Protein AF-A0A1I2IPF7-F1 (afdb_monomer)

Sequence (119 aa):
ISAASQEQSQGIEQVNQAITSMDEVTQQNAALVEEASAAARALQEQAEALADSVSAYVLEAGVQAPASAPRSTHAMRPAGTAAPKPASRRPVAPSVRSNGNAAREGAASTAGQDQWTEF

Secondary s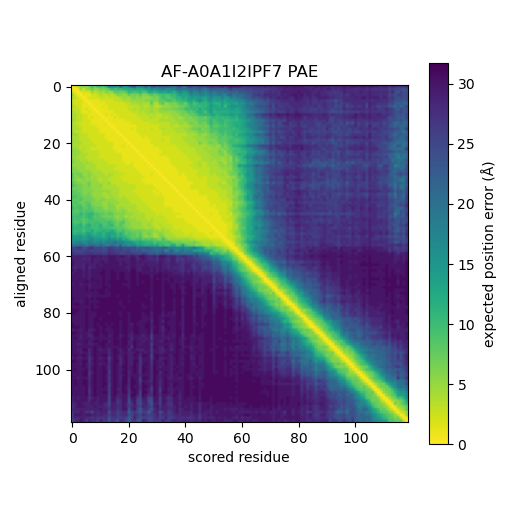tructure (DSSP, 8-state):
-HHHHHHHHHHHHHHHHHHHHHHHHHHHHHHHHHHHHHHHHHHHHHHHHHHHHHHT--------PPPP-PPP-PPPPP----PPPP-PPPP-----------------------SS---

Structure (mmCIF, N/CA/C/O backbone):
data_AF-A0A1I2IPF7-F1
#
_entry.id   AF-A0A1I2IPF7-F1
#
loop_
_atom_site.group_PDB
_atom_site.id
_atom_site.type_symbol
_atom_site.label_atom_id
_atom_site.label_alt_id
_atom_site.label_comp_id
_atom_site.label_asym_id
_atom_site.label_entity_id
_atom_site.label_seq_id
_atom_site.pdbx_PDB_ins_code
_atom_site.Cartn_x
_atom_site.Cartn_y
_atom_site.Cartn_z
_atom_site.occupancy
_atom_site.B_iso_or_equiv
_atom_site.auth_seq_id
_atom_site.auth_comp_id
_atom_site.auth_asym_id
_atom_site.auth_atom_id
_atom_site.pdbx_PDB_model_num
ATOM 1 N N . ILE A 1 1 ? -23.349 -5.215 38.277 1.00 63.47 1 ILE A N 1
ATOM 2 C CA . ILE A 1 1 ? -23.205 -6.171 37.150 1.00 63.47 1 ILE A CA 1
ATOM 3 C C . ILE A 1 1 ? -23.734 -5.543 35.860 1.00 63.47 1 ILE A C 1
ATOM 5 O O . ILE A 1 1 ? -22.938 -5.389 34.952 1.00 63.47 1 ILE A O 1
ATOM 9 N N . SER A 1 2 ? -24.978 -5.045 35.805 1.00 84.50 2 SER A N 1
ATOM 10 C CA . SER A 1 2 ? -25.543 -4.428 34.585 1.00 84.50 2 SER A CA 1
ATOM 11 C C . SER A 1 2 ? -24.724 -3.269 33.990 1.00 84.50 2 SER A C 1
ATOM 13 O O . SER A 1 2 ? -24.543 -3.230 32.782 1.00 84.50 2 SER A O 1
ATOM 15 N N . ALA A 1 3 ? -24.167 -2.369 34.813 1.00 88.06 3 ALA A N 1
ATOM 16 C CA . ALA A 1 3 ? -23.305 -1.282 34.323 1.00 88.06 3 ALA A CA 1
ATOM 17 C C . ALA A 1 3 ? -21.997 -1.793 33.684 1.00 88.06 3 ALA A C 1
ATOM 19 O O . ALA A 1 3 ? -21.622 -1.338 32.611 1.00 88.06 3 ALA A O 1
ATOM 20 N N . ALA A 1 4 ? -21.360 -2.799 34.294 1.00 88.00 4 ALA A N 1
ATOM 21 C CA . ALA A 1 4 ? -20.155 -3.431 33.749 1.00 88.00 4 ALA A CA 1
ATOM 22 C C . ALA A 1 4 ? -20.443 -4.186 32.437 1.00 88.00 4 ALA A C 1
ATOM 24 O O . ALA A 1 4 ? -19.642 -4.149 31.510 1.00 88.00 4 ALA A O 1
ATOM 25 N N . SER A 1 5 ? -21.610 -4.831 32.323 1.00 90.19 5 SER A N 1
ATOM 26 C CA . SER A 1 5 ? -22.047 -5.473 31.075 1.00 90.19 5 SER A CA 1
ATOM 27 C C . SER A 1 5 ? -22.331 -4.459 29.959 1.00 90.19 5 SER A C 1
ATOM 29 O O . SER A 1 5 ? -22.043 -4.739 28.797 1.00 90.19 5 SER A O 1
ATOM 31 N N . GLN A 1 6 ? -22.856 -3.277 30.295 1.00 92.31 6 GLN A N 1
ATOM 32 C CA . GLN A 1 6 ? -23.086 -2.200 29.328 1.00 92.31 6 GLN A CA 1
ATOM 33 C C . GLN A 1 6 ? -21.764 -1.650 28.775 1.00 92.31 6 GLN A C 1
ATOM 35 O O . GLN A 1 6 ? -21.626 -1.477 27.568 1.00 92.31 6 GLN A O 1
ATOM 40 N N . GLU A 1 7 ? -20.786 -1.413 29.649 1.00 92.81 7 GLU A N 1
ATOM 41 C CA . GLU A 1 7 ? -19.463 -0.896 29.286 1.00 92.81 7 GLU A CA 1
ATOM 42 C C . GLU A 1 7 ? -18.670 -1.909 28.449 1.00 92.81 7 GLU A C 1
ATOM 44 O O . GLU A 1 7 ? -18.085 -1.557 27.427 1.00 92.81 7 GLU A O 1
ATOM 49 N N . GLN A 1 8 ? -18.743 -3.195 28.800 1.00 94.06 8 GLN A N 1
ATOM 50 C CA . GLN A 1 8 ? -18.171 -4.262 27.982 1.00 94.06 8 GLN A CA 1
ATOM 51 C C . GLN A 1 8 ? -18.827 -4.337 26.595 1.00 94.06 8 GLN A C 1
ATOM 53 O O . GLN A 1 8 ? -18.126 -4.535 25.608 1.00 94.06 8 GLN A O 1
ATOM 58 N N . SER A 1 9 ? -20.151 -4.163 26.504 1.00 94.19 9 SER A N 1
ATOM 59 C CA . SER A 1 9 ? -20.864 -4.176 25.217 1.00 94.19 9 SER A CA 1
ATOM 60 C C . SER A 1 9 ? -20.419 -3.016 24.323 1.00 94.19 9 SER A C 1
ATOM 62 O O . SER A 1 9 ? -20.102 -3.235 23.158 1.00 94.19 9 SER A O 1
ATOM 64 N N . GLN A 1 10 ? -20.285 -1.812 24.888 1.00 95.31 10 GLN A N 1
ATOM 65 C CA . GLN A 1 10 ? -19.732 -0.652 24.176 1.00 95.31 10 GLN A CA 1
ATOM 66 C C . GLN A 1 10 ? -18.28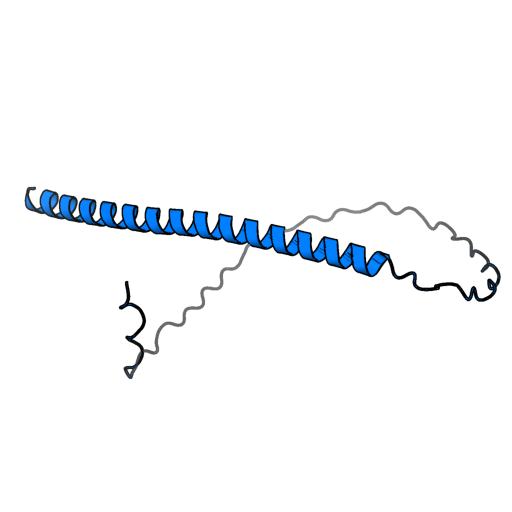1 -0.890 23.736 1.00 95.31 10 GLN A C 1
ATOM 68 O O . GLN A 1 10 ? -17.908 -0.549 22.615 1.00 95.31 10 GLN A O 1
ATOM 73 N N . GLY A 1 11 ? -17.465 -1.521 24.585 1.00 96.12 11 GLY A N 1
ATOM 74 C CA . GLY A 1 11 ? -16.102 -1.915 24.228 1.00 96.12 11 GLY A CA 1
ATOM 75 C C . GLY A 1 11 ? -16.060 -2.913 23.066 1.00 96.12 11 GLY A C 1
ATOM 76 O O . GLY A 1 11 ? -15.238 -2.771 22.167 1.00 96.12 11 GLY A O 1
ATOM 77 N N . ILE A 1 12 ? -16.969 -3.893 23.036 1.00 95.75 12 ILE A N 1
ATOM 78 C CA . ILE A 1 12 ? -17.068 -4.864 21.935 1.00 95.75 12 ILE A CA 1
ATOM 79 C C . ILE A 1 12 ? -17.478 -4.177 20.627 1.00 95.75 12 ILE A C 1
ATOM 81 O O . ILE A 1 12 ? -16.909 -4.494 19.585 1.00 95.75 12 ILE A O 1
ATOM 85 N N . GLU A 1 13 ? -18.412 -3.224 20.664 1.00 97.00 13 GLU A N 1
ATOM 86 C CA . GLU A 1 13 ? -18.796 -2.444 19.478 1.00 97.00 13 GLU A CA 1
ATOM 87 C C . GLU A 1 13 ? -17.616 -1.637 18.921 1.00 97.00 13 GLU A C 1
ATOM 89 O O . GLU A 1 13 ? -17.364 -1.674 17.718 1.00 97.00 13 GLU A O 1
ATOM 94 N N . GLN A 1 14 ? -16.839 -0.980 19.788 1.00 96.56 14 GLN A N 1
ATOM 95 C CA . GLN A 1 14 ? -15.633 -0.251 19.378 1.00 96.56 14 GLN A CA 1
ATOM 96 C C . GLN A 1 14 ? -14.578 -1.182 18.773 1.00 96.56 14 GLN A C 1
ATOM 98 O O . GLN A 1 14 ? -13.990 -0.865 17.741 1.00 96.56 14 GLN A O 1
ATOM 103 N N . VAL A 1 15 ? -14.358 -2.355 19.375 1.00 97.44 15 VAL A N 1
ATOM 104 C CA . VAL A 1 15 ? -13.443 -3.366 18.827 1.00 97.44 15 VAL A CA 1
ATOM 105 C C . VAL A 1 15 ? -13.931 -3.857 17.465 1.00 97.44 15 VAL A C 1
ATOM 107 O O . VAL A 1 15 ? -13.128 -4.004 16.549 1.00 97.44 15 VAL A O 1
ATOM 110 N N . ASN A 1 16 ? -15.233 -4.082 17.294 1.00 96.12 16 ASN A N 1
ATOM 111 C CA . ASN A 1 16 ? -15.795 -4.526 16.022 1.00 96.12 16 ASN A CA 1
ATOM 112 C C . ASN A 1 16 ? -15.628 -3.470 14.913 1.00 96.12 16 ASN A C 1
ATOM 114 O O . ASN A 1 16 ? -15.231 -3.808 13.796 1.00 96.12 16 ASN A O 1
ATOM 118 N N . GLN A 1 17 ? -15.842 -2.193 15.237 1.00 97.75 17 GLN A N 1
ATOM 119 C CA . GLN A 1 17 ? -15.567 -1.079 14.324 1.00 97.75 17 GLN A CA 1
ATOM 120 C C . GLN A 1 17 ? -14.081 -1.001 13.960 1.00 97.75 17 GLN A C 1
ATOM 122 O O . GLN A 1 17 ? -13.744 -0.899 12.782 1.00 97.75 17 GLN A O 1
ATOM 127 N N . ALA A 1 18 ? -13.189 -1.120 14.948 1.00 97.31 18 ALA A N 1
ATOM 128 C CA . ALA A 1 18 ? -11.749 -1.122 14.712 1.00 97.31 18 ALA A CA 1
ATOM 129 C C . ALA A 1 18 ? -11.320 -2.290 13.811 1.00 97.31 18 ALA A C 1
ATOM 131 O O . ALA A 1 18 ? -10.544 -2.085 12.885 1.00 97.31 18 ALA A O 1
ATOM 132 N N . ILE A 1 19 ? -11.860 -3.495 14.024 1.00 97.75 19 ILE A N 1
ATOM 133 C CA . ILE A 1 19 ? -11.595 -4.662 13.169 1.00 97.75 19 ILE A CA 1
ATOM 134 C C . ILE A 1 19 ? -12.065 -4.403 11.736 1.00 97.75 19 ILE A C 1
ATOM 136 O O . ILE A 1 19 ? -11.335 -4.712 10.801 1.00 97.75 19 ILE A O 1
ATOM 140 N N . THR A 1 20 ? -13.246 -3.810 11.564 1.00 97.69 20 THR A N 1
ATOM 141 C CA . THR A 1 20 ? -13.791 -3.490 10.237 1.00 97.69 20 THR A CA 1
ATOM 142 C C . THR A 1 20 ? -12.897 -2.487 9.503 1.00 97.69 20 THR A C 1
ATOM 144 O O . THR A 1 20 ? -12.544 -2.708 8.350 1.00 97.69 20 THR A O 1
ATOM 147 N N . SER A 1 21 ? -12.449 -1.434 10.193 1.00 97.25 21 SER A N 1
ATOM 148 C CA . SER A 1 21 ? -11.508 -0.452 9.638 1.00 97.25 21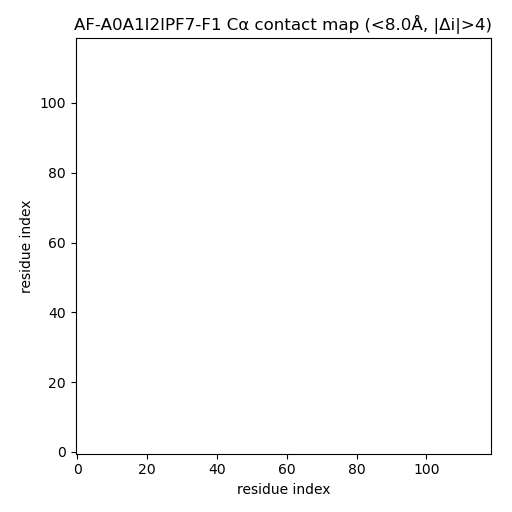 SER A CA 1
ATOM 149 C C . SER A 1 21 ? -10.138 -1.067 9.319 1.00 97.25 21 SER A C 1
ATOM 151 O O . SER A 1 21 ? -9.559 -0.798 8.268 1.00 97.25 21 SER A O 1
ATOM 153 N N . MET A 1 22 ? -9.615 -1.937 10.190 1.00 97.12 22 MET A N 1
ATOM 154 C CA . MET A 1 22 ? -8.356 -2.643 9.932 1.00 97.12 22 MET A CA 1
ATOM 155 C C . MET A 1 22 ? -8.467 -3.601 8.741 1.00 97.12 22 MET A C 1
ATOM 157 O O . MET A 1 22 ? -7.496 -3.740 7.995 1.00 97.12 22 MET A O 1
ATOM 161 N N . ASP A 1 23 ? -9.617 -4.248 8.545 1.00 98.25 23 ASP A N 1
ATOM 162 C CA . ASP A 1 23 ? -9.864 -5.102 7.382 1.00 98.25 23 ASP A CA 1
ATOM 163 C C . ASP A 1 23 ? -9.919 -4.273 6.095 1.00 98.25 23 ASP A C 1
ATOM 165 O O . ASP A 1 23 ? -9.242 -4.606 5.127 1.00 98.25 23 ASP A O 1
ATOM 169 N N . GLU A 1 24 ? -10.605 -3.130 6.109 1.00 98.25 24 GLU A N 1
ATOM 170 C CA . GLU A 1 24 ? -10.649 -2.202 4.974 1.00 98.25 24 GLU A CA 1
ATOM 171 C C . GLU A 1 24 ? -9.247 -1.722 4.563 1.00 98.25 24 GLU A C 1
ATOM 173 O O . GLU A 1 24 ? -8.871 -1.804 3.391 1.00 98.25 24 GLU A O 1
ATOM 178 N N . VAL A 1 25 ? -8.417 -1.315 5.529 1.00 97.56 25 VAL A N 1
ATOM 179 C CA . VAL A 1 25 ? -7.018 -0.933 5.270 1.00 97.56 25 VAL A CA 1
ATOM 180 C C . VAL A 1 25 ? -6.199 -2.128 4.778 1.00 97.56 25 VAL A C 1
ATOM 182 O O . VAL A 1 25 ? -5.336 -1.978 3.915 1.00 97.56 25 VAL A O 1
ATOM 185 N N . THR A 1 26 ? -6.457 -3.333 5.287 1.00 97.94 26 THR A N 1
ATOM 186 C CA . THR A 1 26 ? -5.773 -4.552 4.832 1.00 97.94 26 THR A CA 1
ATOM 187 C C . THR A 1 26 ? -6.130 -4.879 3.382 1.00 97.94 26 THR A C 1
ATOM 189 O O . THR A 1 26 ? -5.237 -5.195 2.595 1.00 97.94 26 THR A O 1
ATOM 192 N N . GLN A 1 27 ? -7.402 -4.746 3.001 1.00 98.31 27 GLN A N 1
ATOM 193 C CA . GLN A 1 27 ? -7.862 -4.928 1.626 1.00 98.31 27 GLN A CA 1
ATOM 194 C C . GLN A 1 27 ? -7.271 -3.864 0.696 1.00 98.31 27 GLN A C 1
ATOM 196 O O . GLN A 1 27 ? -6.774 -4.199 -0.379 1.00 98.31 27 GLN A O 1
ATOM 201 N N . GLN A 1 28 ? -7.244 -2.601 1.127 1.00 98.19 28 GLN A N 1
ATOM 202 C CA . GLN A 1 28 ? -6.607 -1.527 0.368 1.00 98.19 28 GLN A CA 1
ATOM 203 C C . GLN A 1 28 ? -5.109 -1.788 0.178 1.00 98.19 28 GLN A C 1
ATOM 205 O O . GLN A 1 28 ? -4.600 -1.667 -0.933 1.00 98.19 28 GLN A O 1
ATOM 210 N N . ASN A 1 29 ? -4.404 -2.217 1.226 1.00 97.44 29 ASN A N 1
ATOM 211 C CA . ASN A 1 29 ? -2.994 -2.583 1.126 1.00 97.44 29 ASN A CA 1
ATOM 212 C C . ASN A 1 29 ? -2.776 -3.752 0.159 1.00 97.44 29 ASN A C 1
ATOM 214 O O . ASN A 1 29 ? -1.822 -3.725 -0.614 1.00 97.44 29 ASN A O 1
ATOM 218 N N . ALA A 1 30 ? -3.651 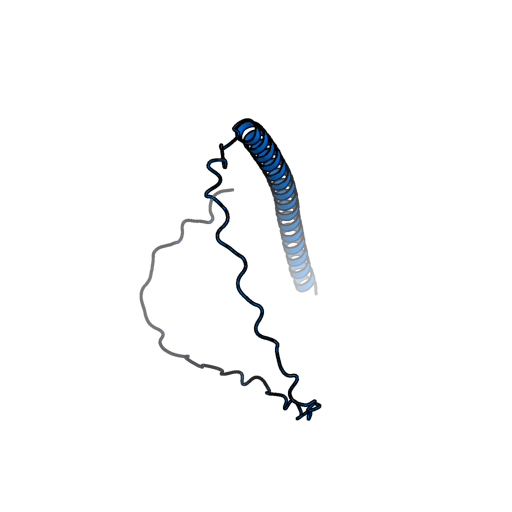-4.761 0.163 1.00 98.12 30 ALA A N 1
ATOM 219 C CA . ALA A 1 30 ? -3.573 -5.865 -0.789 1.00 98.12 30 ALA A CA 1
ATOM 220 C C . ALA A 1 30 ? -3.754 -5.379 -2.237 1.00 98.12 30 ALA A C 1
ATOM 222 O O . ALA A 1 30 ? -2.955 -5.744 -3.100 1.00 98.12 30 ALA A O 1
ATOM 223 N N . ALA A 1 31 ? -4.734 -4.504 -2.484 1.00 98.00 31 ALA A N 1
ATOM 224 C CA . ALA A 1 31 ? -4.966 -3.906 -3.797 1.00 98.00 31 ALA A CA 1
ATOM 225 C C . ALA A 1 31 ? -3.770 -3.059 -4.266 1.00 98.00 31 ALA A C 1
ATOM 227 O O . ALA A 1 31 ? -3.311 -3.210 -5.395 1.00 98.00 31 ALA A O 1
ATOM 228 N N . LEU A 1 32 ? -3.205 -2.230 -3.384 1.00 97.94 32 LEU A N 1
ATOM 229 C CA . LEU A 1 32 ? -2.014 -1.428 -3.682 1.00 97.94 32 LEU A CA 1
ATOM 230 C C . LEU A 1 32 ? -0.792 -2.301 -3.986 1.00 97.94 32 LEU A C 1
ATOM 232 O O . LEU A 1 32 ? 0.003 -1.973 -4.865 1.00 97.94 32 LEU A O 1
ATOM 236 N N . VAL A 1 33 ? -0.625 -3.421 -3.278 1.00 98.19 33 VAL A N 1
ATOM 237 C CA . VAL A 1 33 ? 0.459 -4.375 -3.550 1.00 98.19 33 VAL A CA 1
ATOM 238 C C . VAL A 1 33 ? 0.264 -5.051 -4.907 1.00 98.19 33 VAL A C 1
ATOM 240 O O . VAL A 1 33 ? 1.238 -5.228 -5.641 1.00 98.19 33 VAL A O 1
ATOM 243 N N . GLU A 1 34 ? -0.969 -5.408 -5.266 1.00 98.00 34 GLU A N 1
ATOM 244 C CA . GLU A 1 34 ? -1.284 -5.972 -6.580 1.00 98.00 34 GLU A CA 1
ATOM 245 C 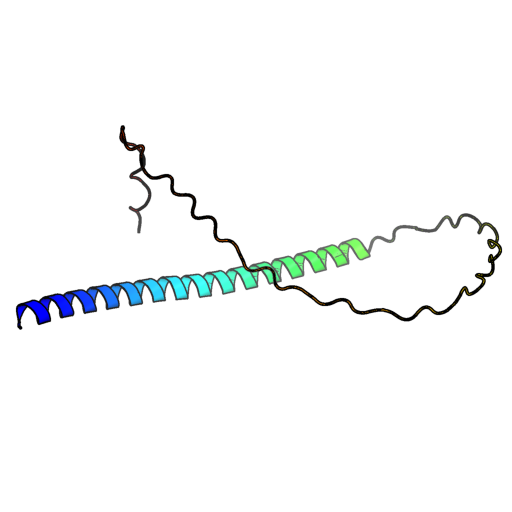C . GLU A 1 34 ? -1.005 -4.965 -7.705 1.00 98.00 34 GLU A C 1
ATOM 247 O O . GLU A 1 34 ? -0.312 -5.298 -8.671 1.00 98.00 34 GLU A O 1
ATOM 252 N N . GLU A 1 35 ? -1.442 -3.715 -7.543 1.00 98.06 35 GLU A N 1
ATOM 253 C CA . GLU A 1 35 ? -1.175 -2.625 -8.484 1.00 98.06 35 GLU A CA 1
ATOM 254 C C . GLU A 1 35 ? 0.329 -2.360 -8.627 1.00 98.06 35 GLU A C 1
ATOM 256 O O . GLU A 1 35 ? 0.854 -2.312 -9.742 1.00 98.06 35 GLU A O 1
ATOM 261 N N . ALA A 1 36 ? 1.057 -2.266 -7.511 1.00 97.69 36 ALA A N 1
ATOM 262 C CA . ALA A 1 36 ? 2.502 -2.063 -7.520 1.00 97.69 36 ALA A CA 1
ATOM 263 C C . ALA A 1 36 ? 3.239 -3.230 -8.193 1.00 97.69 36 ALA A C 1
ATOM 265 O O . ALA A 1 36 ? 4.208 -3.013 -8.923 1.00 97.69 36 ALA A O 1
ATOM 266 N N . SER A 1 37 ? 2.775 -4.468 -7.994 1.00 97.94 37 SER A N 1
ATOM 267 C CA . SER A 1 37 ? 3.332 -5.640 -8.674 1.00 97.94 37 SER A CA 1
ATOM 268 C C . SER A 1 37 ? 3.089 -5.589 -10.183 1.00 97.94 37 SER A C 1
ATOM 270 O O . SER A 1 37 ? 4.009 -5.870 -10.955 1.00 97.94 37 SER A O 1
ATOM 272 N N . ALA A 1 38 ? 1.888 -5.196 -10.615 1.00 97.94 38 ALA A N 1
ATOM 273 C CA . ALA A 1 38 ? 1.567 -5.020 -12.028 1.00 97.94 38 ALA A CA 1
ATOM 274 C C . ALA A 1 38 ? 2.417 -3.909 -12.667 1.00 97.94 38 ALA A C 1
ATOM 276 O O . ALA A 1 38 ? 3.012 -4.120 -13.725 1.00 97.94 38 ALA A O 1
ATOM 277 N N . ALA A 1 39 ? 2.554 -2.766 -11.992 1.00 97.50 39 ALA A N 1
ATOM 278 C CA . ALA A 1 39 ? 3.400 -1.664 -12.438 1.00 97.50 39 ALA A CA 1
ATOM 279 C C . ALA A 1 39 ? 4.877 -2.082 -12.541 1.00 97.50 39 ALA A C 1
ATOM 281 O O . ALA A 1 39 ? 5.535 -1.787 -13.537 1.00 97.50 39 ALA A O 1
ATOM 282 N N . ALA A 1 40 ? 5.395 -2.824 -11.557 1.00 97.94 40 ALA A N 1
ATOM 283 C CA . ALA A 1 40 ? 6.765 -3.328 -11.583 1.00 97.94 40 ALA A CA 1
ATOM 284 C C . ALA A 1 40 ? 7.018 -4.267 -12.774 1.00 97.94 40 ALA A C 1
ATOM 286 O O . ALA A 1 40 ? 8.053 -4.146 -13.429 1.00 97.94 40 ALA A O 1
ATOM 287 N N . ARG A 1 41 ? 6.068 -5.157 -13.099 1.00 97.88 41 ARG A N 1
ATOM 288 C CA . ARG A 1 41 ? 6.160 -6.015 -14.294 1.00 97.88 41 ARG A CA 1
ATOM 289 C C . ARG A 1 41 ? 6.166 -5.194 -15.582 1.00 97.88 41 ARG A C 1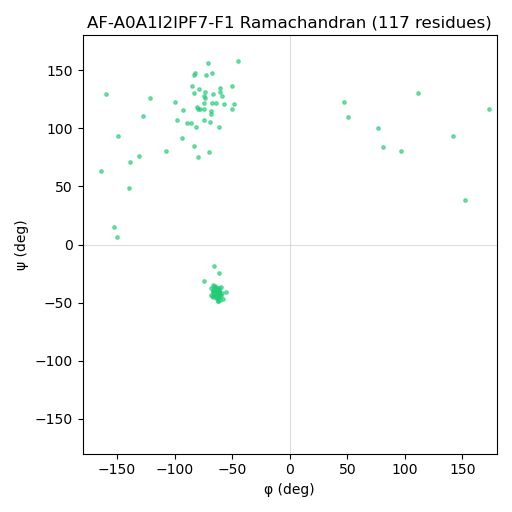
ATOM 291 O O . ARG A 1 41 ? 7.026 -5.415 -16.424 1.00 97.88 41 ARG A O 1
ATOM 298 N N . ALA A 1 42 ? 5.289 -4.199 -15.702 1.00 97.50 42 ALA A N 1
ATOM 299 C CA . ALA A 1 42 ? 5.256 -3.324 -16.875 1.00 97.50 42 ALA A CA 1
ATOM 300 C C . ALA A 1 42 ? 6.564 -2.530 -17.057 1.00 97.50 42 ALA A C 1
ATOM 302 O O . ALA A 1 42 ? 7.018 -2.323 -18.182 1.00 97.50 42 ALA A O 1
ATOM 303 N N . LEU A 1 43 ? 7.190 -2.089 -15.960 1.00 97.25 43 LEU A N 1
ATOM 304 C CA . LEU A 1 43 ? 8.500 -1.433 -16.000 1.00 97.25 43 LEU A CA 1
ATOM 305 C C . LEU A 1 43 ? 9.620 -2.403 -16.397 1.00 97.25 43 LEU A C 1
ATOM 307 O O . LEU A 1 43 ? 10.522 -2.009 -17.135 1.00 97.25 43 LEU A O 1
ATOM 311 N N . GLN A 1 44 ? 9.562 -3.659 -15.944 1.00 97.81 44 GLN A N 1
ATOM 312 C CA . GLN A 1 44 ? 10.501 -4.699 -16.367 1.00 97.81 44 GLN A CA 1
ATOM 313 C C . GLN A 1 44 ? 10.391 -4.962 -17.875 1.00 97.81 44 GLN A C 1
ATOM 315 O O . GLN A 1 44 ? 11.405 -4.922 -18.564 1.00 97.81 44 GLN A O 1
ATOM 320 N N . GLU A 1 45 ? 9.178 -5.150 -18.398 1.00 97.50 45 GLU A N 1
ATOM 321 C CA . GLU A 1 45 ? 8.940 -5.358 -19.834 1.00 97.50 45 GLU A CA 1
ATOM 322 C C . GLU A 1 45 ? 9.461 -4.180 -20.676 1.00 97.50 45 GLU A C 1
ATOM 324 O O . GLU A 1 45 ? 10.108 -4.375 -21.705 1.00 97.50 45 GLU A O 1
ATOM 329 N N . GLN A 1 46 ? 9.249 -2.940 -20.219 1.00 95.88 46 GLN A N 1
ATOM 330 C CA . GLN A 1 46 ? 9.793 -1.748 -20.882 1.00 95.88 46 GLN A CA 1
ATOM 331 C C . GLN A 1 46 ? 11.326 -1.710 -20.860 1.00 95.88 46 GLN A C 1
ATOM 333 O O . GLN A 1 46 ? 11.947 -1.328 -21.853 1.00 95.88 46 GLN A O 1
ATOM 338 N N . ALA A 1 47 ? 11.947 -2.098 -19.744 1.00 97.19 47 ALA A N 1
ATOM 339 C CA . ALA A 1 47 ? 13.400 -2.153 -19.626 1.00 97.19 47 ALA A CA 1
ATOM 340 C C . ALA A 1 47 ? 14.010 -3.239 -20.530 1.00 97.19 47 ALA A C 1
ATOM 342 O O . ALA A 1 47 ? 15.042 -2.993 -21.153 1.00 97.19 47 ALA A O 1
ATOM 343 N N . GLU A 1 48 ? 13.362 -4.401 -20.643 1.00 97.06 48 GLU A N 1
ATOM 344 C CA . GLU A 1 48 ? 13.755 -5.477 -21.563 1.00 97.06 48 GLU A CA 1
ATOM 345 C C . GLU A 1 48 ? 13.662 -5.011 -23.022 1.00 97.06 48 GLU A C 1
ATOM 347 O O . GLU A 1 48 ? 14.645 -5.095 -23.757 1.00 97.06 48 GLU A O 1
ATOM 352 N N . ALA A 1 49 ? 12.545 -4.391 -23.418 1.00 95.38 49 ALA A N 1
ATOM 353 C CA . ALA A 1 49 ? 12.382 -3.838 -24.764 1.00 95.38 49 ALA A CA 1
ATOM 354 C C . ALA A 1 49 ? 13.435 -2.763 -25.100 1.00 95.38 49 ALA A C 1
ATOM 356 O O . ALA A 1 49 ? 13.926 -2.678 -26.234 1.00 95.38 49 ALA A O 1
ATOM 357 N N . LEU A 1 50 ? 13.812 -1.938 -24.117 1.00 94.69 50 LEU A N 1
ATOM 358 C CA . LEU A 1 50 ? 14.879 -0.954 -24.277 1.00 94.69 50 LEU A CA 1
ATOM 359 C C . LEU A 1 50 ? 16.251 -1.629 -24.433 1.00 94.69 50 LEU A C 1
ATOM 361 O O . LEU A 1 50 ? 17.029 -1.220 -25.296 1.00 94.69 50 LEU A O 1
ATOM 365 N N . ALA A 1 51 ? 16.549 -2.658 -23.637 1.00 94.00 51 ALA A N 1
ATOM 366 C CA . ALA A 1 51 ? 17.797 -3.412 -23.733 1.00 94.00 51 ALA A CA 1
ATOM 367 C C . ALA A 1 51 ? 17.938 -4.101 -25.099 1.00 94.00 51 ALA A C 1
ATOM 369 O O . ALA A 1 51 ? 18.991 -3.987 -25.732 1.00 94.00 51 ALA A O 1
ATOM 370 N N . ASP A 1 52 ? 16.864 -4.718 -25.594 1.00 92.50 52 ASP A N 1
ATOM 371 C CA . ASP A 1 52 ? 16.811 -5.321 -26.928 1.00 92.50 52 ASP A CA 1
ATOM 372 C C . ASP A 1 52 ? 17.071 -4.277 -28.018 1.00 92.50 52 ASP A C 1
ATOM 374 O O . ASP A 1 52 ? 17.894 -4.494 -28.911 1.00 92.50 52 ASP A O 1
ATOM 378 N N . SER A 1 53 ? 16.451 -3.100 -27.905 1.00 91.25 53 SER A N 1
ATOM 379 C CA . SER A 1 53 ? 16.660 -1.992 -28.845 1.00 91.25 53 SER A CA 1
ATOM 380 C C . SER A 1 53 ? 18.115 -1.507 -28.866 1.00 91.25 53 SER A C 1
ATOM 382 O O . SER A 1 53 ? 18.656 -1.210 -29.931 1.00 91.25 53 SER A O 1
ATOM 384 N N . VAL A 1 54 ? 18.776 -1.443 -27.704 1.00 91.06 54 VAL A N 1
ATOM 385 C CA . VAL A 1 54 ? 20.188 -1.034 -27.603 1.00 91.06 54 VAL A CA 1
ATOM 386 C C . VAL A 1 54 ? 21.131 -2.141 -28.091 1.00 91.06 54 VAL A C 1
ATOM 388 O O . VAL A 1 54 ? 22.172 -1.834 -28.669 1.00 91.06 54 VAL A O 1
ATOM 391 N N . SER A 1 55 ? 20.766 -3.417 -27.929 1.00 88.12 55 SER A N 1
ATOM 392 C CA . SER A 1 55 ? 21.580 -4.567 -28.359 1.00 88.12 55 SER A CA 1
ATOM 393 C C . SER A 1 55 ? 21.836 -4.612 -29.872 1.00 88.12 55 SER A C 1
ATOM 395 O O . SER A 1 55 ? 22.850 -5.154 -30.313 1.00 88.12 55 SER A O 1
ATOM 397 N N . ALA A 1 56 ? 20.960 -3.988 -30.668 1.00 85.00 56 ALA A N 1
ATOM 398 C CA . ALA A 1 56 ? 21.132 -3.845 -32.111 1.00 85.00 56 ALA A CA 1
ATOM 399 C C . ALA A 1 56 ? 22.332 -2.954 -32.493 1.00 85.00 56 ALA A C 1
ATOM 401 O O . ALA A 1 56 ? 22.818 -3.021 -33.625 1.00 85.00 56 ALA A O 1
ATOM 402 N N . TYR A 1 57 ? 22.832 -2.130 -31.567 1.00 84.62 57 TYR A N 1
ATOM 403 C CA . TYR A 1 57 ? 24.003 -1.291 -31.790 1.00 84.62 57 TYR A CA 1
ATOM 404 C C . TYR A 1 57 ? 25.284 -2.042 -31.403 1.00 84.62 57 TYR A C 1
ATOM 406 O O . TYR A 1 57 ? 25.630 -2.178 -30.231 1.00 84.62 57 TYR A O 1
ATOM 414 N N . VAL A 1 58 ? 26.028 -2.505 -32.411 1.00 70.50 58 VAL A N 1
ATOM 415 C CA . VAL A 1 58 ? 27.365 -3.091 -32.236 1.00 70.50 58 VAL A CA 1
ATOM 416 C C . VAL A 1 58 ? 28.385 -1.972 -32.027 1.00 70.50 58 VAL A C 1
ATOM 418 O O . VAL A 1 58 ? 28.617 -1.158 -32.920 1.00 70.50 58 VAL A O 1
ATOM 421 N N . LEU A 1 59 ? 29.023 -1.940 -30.857 1.00 70.62 59 LEU A N 1
ATOM 422 C CA . LEU A 1 59 ? 30.191 -1.094 -30.619 1.00 70.62 59 LEU A CA 1
ATOM 423 C C . LEU A 1 59 ? 31.419 -1.798 -31.208 1.00 70.62 59 LEU A C 1
ATOM 425 O O . LEU A 1 59 ? 31.755 -2.906 -30.789 1.00 70.62 59 LEU A O 1
ATOM 429 N N . GLU A 1 60 ? 32.086 -1.180 -32.183 1.00 63.88 60 GLU A N 1
ATOM 430 C CA . GLU A 1 60 ? 33.287 -1.738 -32.811 1.00 63.88 60 GLU A CA 1
ATOM 431 C C . GLU A 1 60 ? 34.474 -1.710 -31.823 1.00 63.88 60 GLU A C 1
ATOM 433 O O . GLU A 1 60 ? 35.337 -0.835 -31.841 1.00 63.88 60 GLU A O 1
ATOM 438 N N . ALA A 1 61 ? 34.522 -2.666 -30.896 1.00 65.94 61 ALA A N 1
ATOM 439 C CA . ALA A 1 61 ? 35.691 -2.912 -30.059 1.00 65.94 61 ALA A CA 1
ATOM 440 C C . ALA A 1 61 ? 36.709 -3.725 -30.874 1.00 65.94 61 ALA A C 1
ATOM 442 O O . ALA A 1 61 ? 36.813 -4.940 -30.714 1.00 65.94 61 ALA A O 1
ATOM 443 N N . GLY A 1 62 ? 37.403 -3.064 -31.809 1.00 56.56 62 GLY A N 1
ATOM 444 C CA . GLY A 1 62 ? 38.115 -3.783 -32.869 1.00 56.56 62 GLY A CA 1
ATOM 445 C C . GLY A 1 62 ? 39.382 -3.172 -33.463 1.00 56.56 62 GLY A C 1
ATOM 446 O O . GLY A 1 62 ? 39.921 -3.781 -34.378 1.00 56.56 62 GLY A O 1
ATOM 447 N N . VAL A 1 63 ? 39.943 -2.063 -32.960 1.00 52.62 63 VAL A N 1
ATOM 448 C CA . VAL A 1 63 ? 41.374 -1.791 -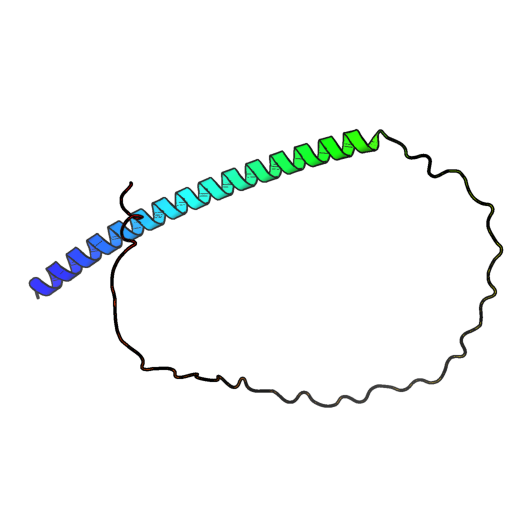33.223 1.00 52.62 63 VAL A CA 1
ATOM 449 C C . VAL A 1 63 ? 42.182 -2.575 -32.196 1.00 52.62 63 VAL A C 1
ATOM 451 O O . VAL A 1 63 ? 42.525 -2.092 -31.119 1.00 52.62 63 VAL A O 1
ATOM 454 N N . GLN A 1 64 ? 42.432 -3.841 -32.522 1.00 54.22 64 GLN A N 1
ATOM 455 C CA . GLN A 1 64 ? 43.334 -4.711 -31.784 1.00 54.22 64 GLN A CA 1
ATOM 456 C C . GLN A 1 64 ? 44.744 -4.099 -31.820 1.00 54.22 64 GLN A C 1
ATOM 458 O O . GLN A 1 64 ? 45.455 -4.195 -32.819 1.00 54.22 64 GLN A O 1
ATOM 463 N N . ALA A 1 65 ? 45.157 -3.441 -30.735 1.00 62.47 65 ALA A N 1
ATOM 464 C CA . ALA A 1 65 ? 46.556 -3.080 -30.541 1.00 62.47 65 ALA A CA 1
ATOM 465 C C . ALA A 1 65 ? 47.399 -4.374 -30.503 1.00 62.47 65 ALA A C 1
ATOM 467 O O . ALA A 1 65 ? 46.983 -5.339 -29.851 1.00 62.47 65 ALA A O 1
ATOM 468 N N . PRO A 1 66 ? 48.552 -4.444 -31.198 1.00 54.69 66 PRO A N 1
ATOM 469 C CA . PRO A 1 66 ? 49.329 -5.673 -31.279 1.00 54.69 66 PRO A CA 1
ATOM 470 C C . PRO A 1 66 ? 49.784 -6.123 -29.887 1.00 54.69 66 PRO A C 1
ATOM 472 O O . PRO A 1 66 ? 50.308 -5.338 -29.091 1.00 54.69 66 PRO A O 1
ATOM 475 N N . ALA A 1 67 ? 49.560 -7.408 -29.609 1.00 61.28 67 ALA A N 1
ATOM 476 C CA . ALA A 1 67 ? 49.911 -8.079 -28.368 1.00 61.28 67 ALA A CA 1
ATOM 477 C C . ALA A 1 67 ? 51.376 -7.812 -27.980 1.00 61.28 67 ALA A C 1
ATOM 479 O O . ALA A 1 67 ? 52.306 -8.215 -28.678 1.00 61.28 67 ALA A O 1
ATOM 480 N N . SER A 1 68 ? 51.582 -7.146 -26.842 1.00 61.19 68 SER A N 1
ATOM 481 C CA . SER A 1 68 ? 52.896 -7.066 -26.205 1.00 61.19 68 SER A CA 1
ATOM 482 C C . SER A 1 68 ? 53.188 -8.372 -25.454 1.00 61.19 68 SER A C 1
ATOM 484 O O . SER A 1 68 ? 52.330 -8.906 -24.755 1.00 61.19 68 SER A O 1
ATOM 486 N N . ALA A 1 69 ? 54.408 -8.870 -25.664 1.00 65.56 69 ALA A N 1
ATOM 487 C CA . ALA A 1 69 ? 54.981 -10.172 -25.311 1.00 65.56 69 ALA A CA 1
ATOM 488 C C . ALA A 1 69 ? 54.714 -10.715 -23.880 1.00 65.56 69 ALA A C 1
ATOM 490 O O . ALA A 1 69 ? 54.484 -9.942 -22.945 1.00 65.56 69 ALA A O 1
ATOM 491 N N . PRO A 1 70 ? 54.811 -12.048 -23.670 1.00 61.69 70 PRO A N 1
ATOM 492 C CA . PRO A 1 70 ? 54.519 -12.679 -22.384 1.00 61.69 70 PRO A CA 1
ATOM 493 C C . PRO A 1 70 ? 55.521 -12.274 -21.293 1.00 61.69 70 PRO A C 1
ATOM 495 O O . PRO A 1 70 ? 56.738 -12.376 -21.454 1.00 61.69 70 PRO A O 1
ATOM 498 N N . ARG A 1 71 ? 54.993 -11.849 -20.141 1.00 60.38 71 ARG A N 1
ATOM 499 C CA . ARG A 1 71 ? 55.770 -11.602 -18.922 1.00 60.38 71 ARG A CA 1
ATOM 500 C C . ARG A 1 71 ? 56.196 -12.932 -18.296 1.00 60.38 71 ARG A C 1
ATOM 502 O O . ARG A 1 71 ? 55.364 -13.789 -18.016 1.00 60.38 71 ARG A O 1
ATOM 509 N N . SER A 1 72 ? 57.499 -13.066 -18.067 1.00 64.38 72 SER A N 1
ATOM 510 C CA . SER A 1 72 ? 58.148 -14.230 -17.460 1.00 64.38 72 SER A CA 1
ATOM 511 C C . SER A 1 72 ? 57.608 -14.522 -16.051 1.00 64.38 72 SER A C 1
ATOM 513 O O . SER A 1 72 ? 57.578 -13.642 -15.187 1.00 64.38 72 SER A O 1
ATOM 515 N N . THR A 1 73 ? 57.184 -15.762 -15.815 1.00 60.72 73 THR A N 1
ATOM 516 C CA . THR A 1 73 ? 56.669 -16.264 -14.536 1.00 60.72 73 THR A CA 1
ATOM 517 C C . THR A 1 73 ? 57.785 -16.328 -13.490 1.00 60.72 73 THR A C 1
ATOM 519 O O . THR A 1 73 ? 58.690 -17.154 -13.598 1.00 60.72 73 THR A O 1
ATOM 522 N N . HIS A 1 74 ? 57.723 -15.496 -12.449 1.00 60.75 74 HIS A N 1
ATOM 523 C CA . HIS A 1 74 ? 58.517 -15.722 -11.239 1.00 60.75 74 HIS A CA 1
ATOM 524 C C . HIS A 1 74 ? 57.904 -16.878 -10.441 1.00 60.75 74 HIS A C 1
ATOM 526 O O . HIS A 1 74 ? 56.771 -16.797 -9.973 1.00 60.75 74 HIS A O 1
ATOM 532 N N . ALA A 1 75 ? 58.665 -17.963 -10.305 1.00 61.16 75 ALA A N 1
ATOM 533 C CA . ALA A 1 75 ? 58.302 -19.137 -9.528 1.00 61.16 75 ALA A CA 1
ATOM 534 C C . ALA A 1 75 ? 58.167 -18.795 -8.031 1.00 61.16 75 ALA A C 1
ATOM 536 O O . ALA A 1 75 ? 59.122 -18.351 -7.390 1.00 61.16 75 ALA A O 1
ATOM 537 N N . MET A 1 76 ? 56.986 -19.037 -7.458 1.00 59.59 76 MET A N 1
ATOM 538 C CA . MET A 1 76 ? 56.774 -19.032 -6.010 1.00 59.59 76 MET A CA 1
ATOM 539 C C . MET A 1 76 ? 57.517 -20.217 -5.377 1.00 59.59 76 MET A C 1
ATOM 541 O O . MET A 1 76 ? 57.246 -21.374 -5.687 1.00 59.59 76 MET A O 1
ATOM 545 N N . ARG A 1 77 ? 58.435 -19.931 -4.447 1.00 62.31 77 ARG A N 1
ATOM 546 C CA . ARG A 1 77 ? 58.935 -20.920 -3.478 1.00 62.31 77 ARG A CA 1
ATOM 547 C C . ARG A 1 77 ? 57.843 -21.177 -2.428 1.00 62.31 77 ARG A C 1
ATOM 549 O O . ARG A 1 77 ? 57.345 -20.199 -1.869 1.00 62.31 77 ARG A O 1
ATOM 556 N N . PRO A 1 78 ? 57.494 -22.433 -2.095 1.00 53.34 78 PRO A N 1
ATOM 557 C CA . PRO A 1 78 ? 56.570 -22.708 -1.004 1.00 53.34 78 PRO A CA 1
ATOM 558 C C . PRO A 1 78 ? 57.320 -22.610 0.330 1.00 53.34 78 PRO A C 1
ATOM 560 O O . PRO A 1 78 ? 58.245 -23.375 0.596 1.00 53.34 78 PRO A O 1
ATOM 563 N N . ALA A 1 79 ? 56.935 -21.657 1.176 1.00 55.75 79 ALA A N 1
ATOM 564 C CA . ALA A 1 79 ? 57.367 -21.612 2.567 1.00 55.75 79 ALA A CA 1
ATOM 565 C C . ALA A 1 79 ? 56.273 -22.223 3.453 1.00 55.75 79 ALA A C 1
ATOM 567 O O . ALA A 1 79 ? 55.221 -21.626 3.637 1.00 55.75 79 ALA A O 1
ATOM 568 N N . GLY A 1 80 ? 56.558 -23.427 3.955 1.00 56.06 80 GLY A N 1
ATOM 569 C CA . GLY A 1 80 ? 56.214 -23.918 5.293 1.00 56.06 80 GLY A CA 1
ATOM 570 C C . GLY A 1 80 ? 54.769 -23.798 5.784 1.00 56.06 80 GLY A C 1
ATOM 571 O O . GLY A 1 80 ? 54.317 -22.744 6.212 1.00 56.06 80 GLY A O 1
ATOM 572 N N . THR A 1 81 ? 54.109 -24.949 5.875 1.00 56.47 81 THR A N 1
ATOM 573 C CA . THR A 1 81 ? 52.926 -25.214 6.702 1.00 56.47 81 THR A CA 1
ATOM 574 C C . THR A 1 81 ? 53.092 -24.736 8.150 1.00 56.47 81 THR A C 1
ATOM 576 O O . THR A 1 81 ? 53.933 -25.260 8.880 1.00 56.47 81 THR A O 1
ATOM 579 N N . ALA A 1 82 ? 52.217 -23.835 8.600 1.00 58.25 82 ALA A N 1
ATOM 580 C CA . ALA A 1 82 ? 51.928 -23.624 10.016 1.00 58.25 82 ALA A CA 1
ATOM 581 C C . ALA A 1 82 ? 50.409 -23.715 10.231 1.00 58.25 82 ALA A C 1
ATOM 583 O O . ALA A 1 82 ? 49.642 -22.884 9.749 1.00 58.25 82 ALA A O 1
ATOM 584 N N . ALA A 1 83 ? 49.987 -24.779 10.914 1.00 66.50 83 ALA A N 1
ATOM 585 C CA . ALA A 1 83 ? 48.605 -25.050 11.297 1.00 66.50 83 ALA A CA 1
ATOM 586 C C . ALA A 1 83 ? 48.116 -24.092 12.414 1.00 66.50 83 ALA A C 1
ATOM 588 O O . ALA A 1 83 ? 48.937 -23.551 13.163 1.00 66.50 83 ALA A O 1
ATOM 589 N N . PRO A 1 84 ? 46.791 -23.873 12.546 1.00 58.75 84 PRO A N 1
ATOM 590 C CA . PRO A 1 84 ? 46.220 -22.794 13.352 1.00 58.75 84 PRO A CA 1
ATOM 591 C C . PRO A 1 84 ? 46.111 -23.144 14.846 1.00 58.75 84 PRO A C 1
ATOM 593 O O . PRO A 1 84 ? 45.804 -24.277 15.212 1.00 58.75 84 PRO A O 1
ATOM 596 N N . LYS A 1 85 ? 46.285 -22.144 15.722 1.00 61.22 85 LYS A N 1
ATOM 597 C CA . LYS A 1 85 ? 45.913 -22.226 17.146 1.00 61.22 85 LYS A CA 1
ATOM 598 C C . LYS A 1 85 ? 44.562 -21.529 17.373 1.00 61.22 85 LYS A C 1
ATOM 600 O O . LYS A 1 85 ? 44.464 -20.340 17.072 1.00 61.22 85 LYS A O 1
ATOM 605 N N . PRO A 1 86 ? 43.537 -22.213 17.913 1.00 51.50 86 PRO A N 1
ATOM 606 C CA . PRO A 1 86 ? 42.265 -21.591 18.262 1.00 51.50 86 PRO A CA 1
ATOM 607 C C . PRO A 1 86 ? 42.358 -20.926 19.644 1.00 51.50 86 PRO A C 1
ATOM 609 O O . PRO A 1 86 ? 42.782 -21.555 20.611 1.00 51.50 86 PRO A O 1
ATOM 612 N N . ALA A 1 87 ? 41.942 -19.663 19.751 1.00 62.47 87 ALA A N 1
ATOM 613 C CA . ALA A 1 87 ? 41.765 -18.982 21.032 1.00 62.47 87 ALA A CA 1
ATOM 614 C C . ALA A 1 87 ? 40.315 -18.499 21.171 1.00 62.47 87 ALA A C 1
ATOM 616 O O . ALA A 1 87 ? 39.768 -17.831 20.294 1.00 62.47 87 ALA A O 1
ATOM 617 N N . SER A 1 88 ? 39.710 -18.913 22.282 1.00 67.25 88 SER A N 1
ATOM 618 C CA . SER A 1 88 ? 38.300 -18.821 22.646 1.00 67.25 88 SER A CA 1
ATOM 619 C C . SER A 1 88 ? 37.655 -17.444 22.488 1.00 67.25 88 SER A C 1
ATOM 621 O O . SER A 1 88 ? 38.152 -16.431 22.979 1.00 67.25 88 SER A O 1
ATOM 623 N N . ARG A 1 89 ? 36.441 -17.458 21.925 1.00 57.00 89 ARG A N 1
ATOM 624 C CA . ARG A 1 89 ? 35.436 -16.399 22.069 1.00 57.00 89 ARG A CA 1
ATOM 625 C C . ARG A 1 89 ? 35.129 -16.168 23.554 1.00 57.00 89 ARG A C 1
ATOM 627 O O . ARG A 1 89 ? 34.630 -17.065 24.227 1.00 57.00 89 ARG A O 1
ATOM 634 N N . ARG A 1 90 ? 35.350 -14.945 24.041 1.00 63.75 90 ARG A N 1
ATOM 635 C CA . ARG A 1 90 ? 34.666 -14.420 25.234 1.00 63.75 90 ARG A CA 1
ATOM 636 C C . ARG A 1 90 ? 33.311 -13.837 24.814 1.00 63.75 90 ARG A C 1
ATOM 638 O O . ARG A 1 90 ? 33.274 -13.115 23.817 1.00 63.75 90 ARG A O 1
ATOM 645 N N . PRO A 1 91 ? 32.220 -14.097 25.550 1.00 61.47 91 PRO A N 1
ATOM 646 C CA . PRO A 1 91 ? 30.962 -13.402 25.329 1.00 61.47 91 PRO A CA 1
ATOM 647 C C . PRO A 1 91 ? 31.072 -11.974 25.878 1.00 61.47 91 PRO A C 1
ATOM 649 O O . PRO A 1 91 ? 31.464 -11.767 27.027 1.00 61.47 91 PRO A O 1
ATOM 652 N N . VAL A 1 92 ? 30.739 -10.985 25.050 1.00 64.69 92 VAL A N 1
ATOM 653 C CA . VAL A 1 92 ? 30.477 -9.614 25.500 1.00 64.69 92 VAL A CA 1
ATOM 654 C C . VAL A 1 92 ? 28.975 -9.491 25.747 1.00 64.69 92 VAL A C 1
ATOM 656 O O . VAL A 1 92 ? 28.172 -9.673 24.837 1.00 64.69 92 VAL A O 1
ATOM 659 N N . ALA A 1 93 ? 28.591 -9.260 27.001 1.00 66.19 93 ALA A N 1
ATOM 660 C CA . ALA A 1 93 ? 27.215 -8.950 27.373 1.00 66.19 93 ALA A CA 1
ATOM 661 C C . ALA A 1 93 ? 26.858 -7.512 26.933 1.00 66.19 93 ALA A C 1
ATOM 663 O O . ALA A 1 93 ? 27.729 -6.636 26.981 1.00 66.19 93 ALA A O 1
ATOM 664 N N . PRO A 1 94 ? 25.607 -7.235 26.522 1.00 63.22 94 PRO A N 1
ATOM 665 C CA . PRO A 1 94 ? 25.189 -5.893 26.135 1.00 63.22 94 PRO A CA 1
ATOM 666 C C . PRO A 1 94 ? 25.006 -5.001 27.373 1.00 63.22 94 PRO A C 1
ATOM 668 O O . PRO A 1 94 ? 24.205 -5.294 28.258 1.00 63.22 94 PRO A O 1
ATOM 671 N N . SER A 1 95 ? 25.742 -3.888 27.435 1.00 65.00 95 SER A N 1
ATOM 672 C CA . SER A 1 95 ? 25.516 -2.830 28.425 1.00 65.00 95 SER A CA 1
ATOM 673 C C . SER A 1 95 ? 24.440 -1.880 27.897 1.00 65.00 95 SER A C 1
ATOM 675 O O . SER A 1 95 ? 24.687 -1.082 26.992 1.00 65.00 95 SER A O 1
ATOM 677 N N . VAL A 1 96 ? 23.233 -1.996 28.449 1.00 57.97 96 VAL A N 1
ATOM 678 C CA . VAL A 1 96 ? 22.128 -1.066 28.204 1.00 57.97 96 VAL A CA 1
ATOM 679 C C . VAL A 1 96 ? 22.425 0.216 28.982 1.00 57.97 96 VAL A C 1
ATOM 681 O O . VAL A 1 96 ? 22.351 0.242 30.209 1.00 57.97 96 VAL A O 1
ATOM 684 N N . ARG A 1 97 ? 22.802 1.287 28.279 1.00 52.97 97 ARG A N 1
ATOM 685 C CA . ARG A 1 97 ? 22.880 2.628 28.867 1.00 52.97 97 ARG A CA 1
ATOM 686 C C . ARG A 1 97 ? 21.479 3.229 28.890 1.00 52.97 97 ARG A C 1
ATOM 688 O O . ARG A 1 97 ? 20.989 3.707 27.874 1.00 52.97 97 ARG A O 1
ATOM 695 N N . SER A 1 98 ? 20.853 3.185 30.063 1.00 50.91 98 SER A N 1
ATOM 696 C CA . SER A 1 98 ? 19.705 4.025 30.401 1.00 50.91 98 SER A CA 1
ATOM 697 C C . SER A 1 98 ? 20.197 5.466 30.525 1.00 50.91 98 SER A C 1
ATOM 699 O O . SER A 1 98 ? 20.903 5.801 31.475 1.00 50.91 98 SER A O 1
ATOM 701 N N . ASN A 1 99 ? 19.893 6.302 29.532 1.00 48.91 99 ASN A N 1
ATOM 702 C CA . ASN A 1 99 ? 20.109 7.739 29.630 1.00 48.91 99 ASN A CA 1
ATOM 703 C C . ASN A 1 99 ? 18.813 8.380 30.127 1.00 48.91 99 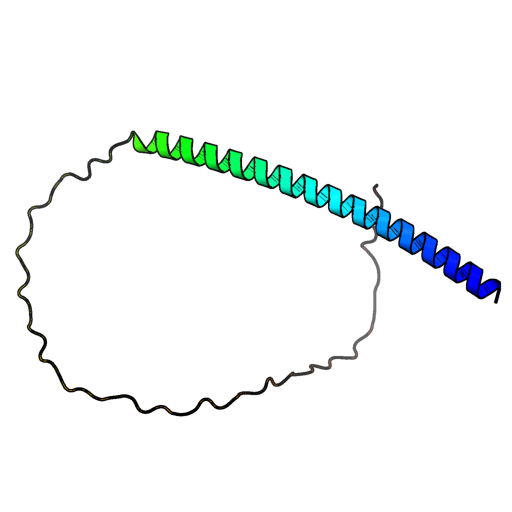ASN A C 1
ATOM 705 O O . ASN A 1 99 ? 17.922 8.709 29.345 1.00 48.91 99 ASN A O 1
ATOM 709 N N . GLY A 1 100 ? 18.711 8.510 31.448 1.00 43.03 100 GLY A N 1
ATOM 710 C CA . GLY A 1 100 ? 17.711 9.350 32.083 1.00 43.03 100 GLY A CA 1
ATOM 711 C C . GLY A 1 100 ? 18.018 10.811 31.782 1.00 43.03 100 GLY A C 1
ATOM 712 O O . GLY A 1 100 ? 19.030 11.334 32.233 1.00 43.03 100 GLY A O 1
ATOM 713 N N . ASN A 1 101 ? 17.131 11.462 31.038 1.00 46.16 101 ASN A N 1
ATOM 714 C CA . ASN A 1 101 ? 17.018 12.913 31.042 1.00 46.16 101 ASN A CA 1
ATOM 715 C C . ASN A 1 101 ? 15.538 13.256 31.219 1.00 46.16 101 ASN A C 1
ATOM 717 O O . ASN A 1 101 ? 14.816 13.566 30.276 1.00 46.16 101 ASN A O 1
ATOM 721 N N . ALA A 1 102 ? 15.083 13.100 32.460 1.00 41.03 102 ALA A N 1
ATOM 722 C CA . ALA A 1 102 ? 13.874 13.736 32.944 1.00 41.03 102 ALA A CA 1
ATOM 723 C C . ALA A 1 102 ? 14.211 15.175 33.363 1.00 41.03 102 ALA A C 1
ATOM 725 O O . ALA A 1 102 ? 15.291 15.436 33.890 1.00 41.03 102 ALA A O 1
ATOM 726 N N . ALA A 1 103 ? 13.230 16.056 33.178 1.00 41.81 103 ALA A N 1
ATOM 727 C CA . ALA A 1 103 ? 13.145 17.423 33.683 1.00 41.81 103 ALA A CA 1
ATOM 728 C C . ALA A 1 103 ? 13.912 18.510 32.907 1.00 41.81 103 ALA A C 1
ATOM 730 O O . ALA A 1 103 ? 14.958 19.004 33.321 1.00 41.81 103 ALA A O 1
ATOM 731 N N . ARG A 1 104 ? 13.252 19.009 31.856 1.00 43.06 104 ARG A N 1
ATOM 732 C CA . ARG A 1 104 ? 12.893 20.435 31.784 1.00 43.06 104 ARG A CA 1
ATOM 733 C C . ARG A 1 104 ? 11.589 20.594 31.000 1.00 43.06 104 ARG A C 1
ATOM 735 O O . ARG A 1 104 ? 11.579 20.637 29.777 1.00 43.06 104 ARG A O 1
ATOM 742 N N . GLU A 1 105 ? 10.490 20.624 31.746 1.00 37.97 105 GLU A N 1
ATOM 743 C CA . GLU A 1 105 ? 9.221 21.210 31.316 1.00 37.97 105 GLU A CA 1
ATOM 744 C C . GLU A 1 105 ? 9.359 22.731 31.170 1.00 37.97 105 GLU A C 1
ATOM 746 O O . GLU A 1 105 ? 10.052 23.371 31.967 1.00 37.97 105 GLU A O 1
ATOM 751 N N . GLY A 1 106 ? 8.617 23.298 30.213 1.00 36.06 106 GLY A N 1
ATOM 752 C CA . GLY A 1 106 ? 8.071 24.647 30.351 1.00 36.06 106 GLY A CA 1
ATOM 753 C C . GLY A 1 106 ? 8.062 25.523 29.095 1.00 36.06 106 GLY A C 1
ATOM 754 O O . GLY A 1 106 ? 8.982 26.307 28.901 1.00 36.06 106 GLY A O 1
ATOM 755 N N . ALA A 1 107 ? 6.925 25.476 28.385 1.00 38.75 107 ALA A N 1
ATOM 756 C CA . ALA A 1 107 ? 6.162 26.619 27.848 1.00 38.75 107 ALA A CA 1
ATOM 757 C C . ALA A 1 107 ? 6.102 26.864 26.318 1.00 38.75 107 ALA A C 1
ATOM 759 O O . ALA A 1 107 ? 7.111 27.026 25.642 1.00 38.75 107 ALA A O 1
ATOM 760 N N . ALA A 1 108 ? 4.839 27.047 25.887 1.00 44.31 108 ALA A N 1
ATOM 761 C CA . ALA A 1 108 ? 4.309 27.768 24.718 1.00 44.31 108 ALA A CA 1
ATOM 762 C C . ALA A 1 108 ? 3.982 26.986 23.420 1.00 44.31 108 ALA A C 1
ATOM 764 O O . ALA A 1 108 ? 4.720 26.993 22.445 1.00 44.31 108 ALA A O 1
ATOM 765 N N . SER A 1 109 ? 2.800 26.359 23.449 1.00 41.62 109 SER A N 1
ATOM 766 C CA . SER A 1 109 ? 1.609 26.659 22.625 1.00 41.62 109 SER A CA 1
ATOM 767 C C . SER A 1 109 ? 1.694 26.868 21.096 1.00 41.62 109 SER A C 1
ATOM 769 O O . SER A 1 109 ? 2.226 27.860 20.614 1.00 41.62 109 SER A O 1
ATOM 771 N N . THR A 1 110 ? 0.908 26.020 20.412 1.00 43.16 110 THR A N 1
ATOM 772 C CA . THR A 1 110 ? 0.021 26.310 19.260 1.00 43.16 110 THR A CA 1
ATOM 773 C C . THR A 1 110 ? 0.639 26.510 17.871 1.00 43.16 110 THR A C 1
ATOM 775 O O . THR A 1 110 ? 1.020 27.618 17.518 1.00 43.16 110 THR A O 1
ATOM 778 N N . ALA A 1 111 ? 0.574 25.460 17.040 1.00 47.44 111 ALA A N 1
ATOM 779 C CA . ALA A 1 111 ? 0.024 25.476 15.668 1.00 47.44 111 ALA A CA 1
ATOM 780 C C . ALA A 1 111 ? 0.295 24.118 14.990 1.00 47.44 111 ALA A C 1
ATOM 782 O O . ALA A 1 111 ? 1.449 23.744 14.802 1.00 47.44 111 ALA A O 1
ATOM 783 N N . GLY A 1 112 ? -0.758 23.374 14.642 1.00 45.97 112 GLY A N 1
ATOM 784 C CA . GLY A 1 112 ? -0.639 22.083 13.951 1.00 45.97 112 GLY A CA 1
ATOM 785 C C . GLY A 1 112 ? -1.791 21.117 14.231 1.00 45.97 112 GLY A C 1
ATOM 786 O O . GLY A 1 112 ? -1.559 19.931 14.430 1.00 45.97 112 GLY A O 1
ATOM 787 N N . GLN A 1 113 ? -3.020 21.626 14.322 1.00 48.75 113 GLN A N 1
ATOM 788 C CA . GLN A 1 113 ? -4.240 20.820 14.282 1.00 48.75 113 GLN A CA 1
ATOM 789 C C . GLN A 1 113 ? -4.901 21.087 12.931 1.00 48.75 113 GLN A C 1
ATOM 791 O O . GLN A 1 113 ? -5.773 21.933 12.879 1.00 48.75 113 GLN A O 1
ATOM 796 N N . ASP A 1 114 ? -4.438 20.435 11.861 1.00 53.25 114 ASP A N 1
ATOM 797 C CA . ASP A 1 114 ? -5.090 20.434 10.536 1.00 53.25 114 ASP A CA 1
ATOM 798 C C . ASP A 1 114 ? -4.521 19.288 9.669 1.00 53.25 114 ASP A C 1
ATOM 800 O O . ASP A 1 114 ? -3.850 19.528 8.670 1.00 53.25 114 ASP A O 1
ATOM 804 N N . GLN A 1 115 ? -4.704 18.018 10.063 1.00 59.28 115 GLN A N 1
ATOM 805 C CA . GLN A 1 115 ? -4.395 16.898 9.145 1.00 59.28 115 GLN A CA 1
ATOM 806 C C . GLN A 1 115 ? -5.186 15.592 9.352 1.00 59.28 115 GLN A C 1
ATOM 808 O O . GLN A 1 115 ? -4.797 14.570 8.801 1.00 59.28 115 GLN A O 1
ATOM 813 N N . TRP A 1 116 ? -6.290 15.595 10.108 1.00 60.59 116 TRP A N 1
ATOM 814 C CA . TRP A 1 116 ? -7.163 14.413 10.243 1.00 60.59 116 TRP A CA 1
ATOM 815 C C . TRP A 1 116 ? -8.647 14.791 10.230 1.00 60.59 116 TRP A C 1
ATOM 817 O O . TRP A 1 116 ? -9.419 14.377 11.090 1.00 60.59 116 TRP A O 1
ATOM 827 N N . THR A 1 117 ? -9.039 15.610 9.256 1.00 59.81 117 THR A N 1
ATOM 828 C CA . THR A 1 117 ? -10.447 15.824 8.895 1.00 59.81 117 THR A CA 1
ATOM 829 C C . THR A 1 117 ? -10.583 15.888 7.378 1.00 59.81 117 THR A C 1
ATOM 831 O O . THR A 1 117 ? -10.813 16.961 6.832 1.00 59.81 117 THR A O 1
ATOM 834 N N . GLU A 1 118 ? -10.421 14.749 6.705 1.00 49.78 118 GLU A N 1
ATOM 835 C CA . GLU A 1 118 ? -11.151 14.446 5.469 1.00 49.78 118 GLU A CA 1
ATOM 836 C C . GLU A 1 118 ? -11.157 12.926 5.227 1.00 49.78 118 GLU A C 1
ATOM 838 O O . GLU A 1 118 ? -10.096 12.304 5.251 1.00 49.78 118 GLU A O 1
ATOM 843 N N . PHE A 1 119 ? -12.368 12.409 4.983 1.00 45.34 119 PHE A N 1
ATOM 844 C CA . PHE A 1 119 ? -12.819 11.017 4.804 1.00 45.34 119 PHE A CA 1
ATOM 845 C C . PHE A 1 119 ? -13.053 10.173 6.063 1.00 45.34 119 PHE A C 1
ATOM 847 O O . PHE A 1 119 ? -12.087 9.779 6.749 1.00 45.34 119 PHE A O 1
#

Solvent-accessible surface area (backbone atoms only — not comparable to full-atom values): 8267 Å² total; per-residue (Å²): 107,69,68,61,54,51,53,50,49,54,50,50,52,53,50,51,52,50,51,52,52,52,47,53,52,49,53,50,50,52,51,50,51,52,50,50,50,52,52,51,50,54,52,49,55,52,51,50,55,49,51,57,62,53,64,74,61,80,76,85,87,67,86,76,72,80,84,78,77,87,80,83,84,81,81,83,78,88,78,77,96,77,84,87,83,90,77,84,87,76,88,81,79,87,82,81,80,82,81,85,81,80,86,83,86,87,88,83,84,90,89,85,90,84,86,87,85,81,135

Foldseek 3Di:
DVVVVVVVVVVVVVVVVVVVVVVVVVVVVVVVVV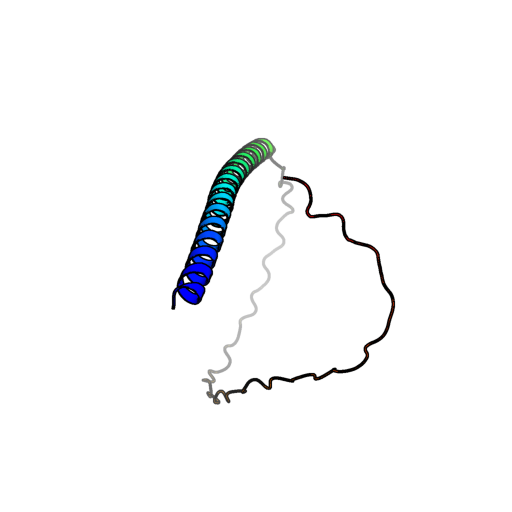VVVVVVVVVVVVVVVVVVVCVVDDDCPDPPDDDDDDDDDDDDDDDDDDDDDDDDDDDDDDDDDDDDDDDDDDDDDDDDPPDPPDD

Mean predicted aligned error: 20.3 Å

Organism: NCBI:txid1076937

pLDDT: mean 74.47, std 20.86, range [36.06, 98.31]

Radius of gyration: 35.07 Å; Cα contacts (8 Å, |Δi|>4): 0; chains: 1; bounding box: 84×53×70 Å